Protein AF-A0A924Q052-F1 (afdb_monomer)

pLDDT: mean 95.17, std 2.59, range [86.38, 98.62]

Structure (mmCIF, N/CA/C/O backbone):
data_AF-A0A924Q052-F1
#
_entry.id   AF-A0A924Q052-F1
#
loop_
_atom_site.group_PDB
_atom_site.id
_atom_site.type_symbol
_atom_site.label_atom_id
_atom_site.label_alt_id
_atom_site.label_comp_id
_atom_site.label_asym_id
_atom_site.label_entity_id
_atom_site.label_seq_id
_atom_site.pdbx_PDB_ins_code
_atom_site.Cartn_x
_atom_site.Cartn_y
_atom_site.Cartn_z
_atom_site.occupancy
_atom_site.B_iso_or_equiv
_atom_site.auth_seq_id
_atom_site.auth_comp_id
_atom_site.auth_asym_id
_atom_site.auth_atom_id
_atom_site.pdbx_PDB_model_num
ATOM 1 N N . MET A 1 1 ? -13.239 13.635 24.424 1.00 86.38 1 MET A N 1
ATOM 2 C CA . MET A 1 1 ? -12.981 12.264 23.923 1.00 86.38 1 MET A CA 1
ATOM 3 C C . MET A 1 1 ? -13.469 12.032 22.497 1.00 86.38 1 MET A C 1
ATOM 5 O O . MET A 1 1 ? -12.661 11.592 21.694 1.00 86.38 1 MET A O 1
ATOM 9 N N . ALA A 1 2 ? -14.717 12.370 22.142 1.00 96.69 2 ALA A N 1
ATOM 10 C CA . ALA A 1 2 ? -15.256 12.127 20.792 1.00 96.69 2 ALA A CA 1
ATOM 11 C C . ALA A 1 2 ? -14.404 12.715 19.645 1.00 96.69 2 ALA A C 1
ATOM 13 O O . ALA A 1 2 ? -14.136 12.025 18.670 1.00 96.69 2 ALA A O 1
ATOM 14 N N . LEU A 1 3 ? -13.904 13.949 19.792 1.00 98.12 3 LEU A N 1
ATOM 15 C CA . LEU A 1 3 ? -13.035 14.578 18.789 1.00 98.12 3 LEU A CA 1
ATOM 16 C C . LEU A 1 3 ? -11.731 13.799 18.556 1.00 98.12 3 LEU A C 1
ATOM 18 O O . LEU A 1 3 ? -11.311 13.619 17.418 1.00 98.12 3 LEU A O 1
ATOM 22 N N . ILE A 1 4 ? -11.094 13.331 19.632 1.00 98.19 4 ILE A N 1
ATOM 23 C CA . ILE A 1 4 ? -9.848 12.558 19.547 1.00 98.19 4 ILE A CA 1
ATOM 24 C C . ILE A 1 4 ? -10.122 11.243 18.816 1.00 98.19 4 ILE A C 1
ATOM 26 O O . ILE A 1 4 ? -9.405 10.906 17.881 1.00 98.19 4 ILE A O 1
ATOM 30 N N . ALA A 1 5 ? -11.198 10.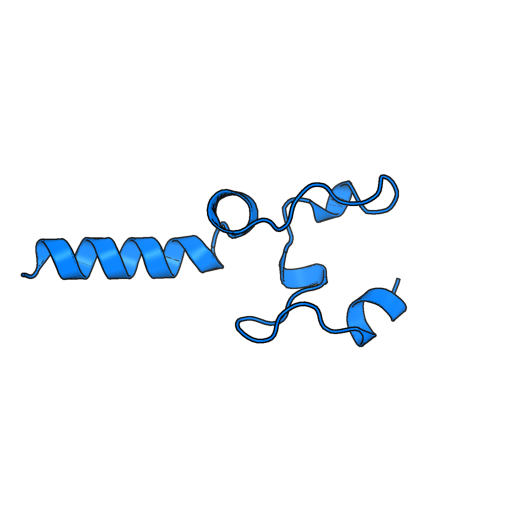544 19.191 1.00 98.50 5 ALA A N 1
ATOM 31 C CA . ALA A 1 5 ? -11.598 9.304 18.534 1.00 98.50 5 ALA A CA 1
ATOM 32 C C . ALA A 1 5 ? -11.857 9.511 17.033 1.00 98.50 5 ALA A C 1
ATOM 34 O O . ALA A 1 5 ? -11.343 8.748 16.222 1.00 98.50 5 ALA A O 1
ATOM 35 N N . ALA A 1 6 ? -12.571 10.577 16.655 1.00 98.50 6 ALA A N 1
ATOM 36 C CA . ALA A 1 6 ? -12.818 10.906 15.253 1.00 98.50 6 ALA A CA 1
ATOM 37 C C . ALA A 1 6 ? -11.514 11.137 14.472 1.00 98.50 6 ALA A C 1
ATOM 39 O O . ALA A 1 6 ? -11.348 10.587 13.388 1.00 98.50 6 ALA A O 1
ATOM 40 N N . ASN A 1 7 ? -10.559 11.883 15.036 1.00 98.50 7 ASN A N 1
ATOM 41 C CA . ASN A 1 7 ? -9.264 12.104 14.388 1.00 98.50 7 ASN A CA 1
ATOM 42 C C . ASN A 1 7 ? -8.480 10.800 14.206 1.00 98.50 7 ASN A C 1
ATOM 44 O O . ASN A 1 7 ? -7.943 10.562 13.128 1.00 98.50 7 ASN A O 1
ATOM 48 N N . LEU A 1 8 ? -8.440 9.940 15.227 1.00 98.50 8 LEU A N 1
ATOM 49 C CA . LEU A 1 8 ? -7.744 8.655 15.138 1.00 98.50 8 LEU A CA 1
ATOM 50 C C . LEU A 1 8 ? -8.370 7.745 14.079 1.00 98.50 8 LEU A C 1
ATOM 52 O O . LEU A 1 8 ? -7.642 7.150 13.291 1.00 98.50 8 LEU A O 1
ATOM 56 N N . VAL A 1 9 ? -9.702 7.682 14.012 1.00 98.62 9 VAL A N 1
ATOM 57 C CA . VAL A 1 9 ? -10.407 6.922 12.968 1.00 98.62 9 VAL A CA 1
ATOM 58 C C . VAL A 1 9 ? -10.058 7.458 11.580 1.00 98.62 9 VAL A C 1
ATOM 60 O O . VAL A 1 9 ? -9.730 6.670 10.694 1.00 98.62 9 VAL A O 1
ATOM 63 N N . THR A 1 10 ? -10.053 8.781 11.397 1.00 98.38 10 THR A N 1
ATOM 64 C CA . THR A 1 10 ? -9.658 9.402 10.127 1.00 98.38 10 THR A CA 1
ATOM 65 C C . THR A 1 10 ? -8.217 9.059 9.757 1.00 98.38 10 THR A C 1
ATOM 67 O O . THR A 1 10 ? -7.965 8.653 8.627 1.00 98.38 10 THR A O 1
ATOM 70 N N . LEU A 1 11 ? -7.271 9.162 10.695 1.00 98.31 11 LEU A N 1
ATOM 71 C CA . LEU A 1 11 ? -5.869 8.820 10.443 1.00 98.31 11 LEU A CA 1
ATOM 72 C C . LEU A 1 11 ? -5.704 7.345 10.070 1.00 98.31 11 LEU A C 1
ATOM 74 O O . LEU A 1 11 ? -5.019 7.042 9.097 1.00 98.31 11 LEU A O 1
ATOM 78 N N . VAL A 1 12 ? -6.371 6.437 10.787 1.00 97.62 12 VAL A N 1
ATOM 79 C CA . VAL A 1 12 ? -6.355 5.003 10.464 1.00 97.62 12 VAL A CA 1
ATOM 80 C C . VAL A 1 12 ? -6.907 4.763 9.059 1.00 97.62 12 VAL A C 1
ATOM 82 O O . VAL A 1 12 ? -6.286 4.037 8.290 1.00 97.62 12 VAL A O 1
ATOM 85 N N . ALA A 1 13 ? -8.018 5.400 8.683 1.00 98.19 13 ALA A N 1
ATOM 86 C CA . ALA A 1 13 ? -8.580 5.265 7.340 1.00 98.19 13 ALA A CA 1
ATOM 87 C C . ALA A 1 13 ? -7.625 5.788 6.252 1.00 98.19 13 ALA A C 1
ATOM 89 O O . ALA A 1 13 ? -7.428 5.131 5.226 1.00 98.19 13 ALA A O 1
ATOM 90 N N . LEU A 1 14 ? -6.990 6.940 6.485 1.00 98.12 14 LEU A N 1
ATOM 91 C CA . LEU A 1 14 ? -6.053 7.540 5.536 1.00 98.12 14 LEU A CA 1
ATOM 92 C C . LEU A 1 14 ? -4.810 6.671 5.308 1.00 98.12 14 LEU A C 1
ATOM 94 O O . LEU A 1 14 ? -4.337 6.615 4.175 1.00 98.12 14 LEU A O 1
ATOM 98 N N . VAL A 1 15 ? -4.329 5.941 6.324 1.00 97.06 15 VAL A N 1
ATOM 99 C CA . VAL A 1 15 ? -3.171 5.036 6.180 1.00 97.06 15 VAL A CA 1
ATOM 100 C C . VAL A 1 15 ? -3.417 3.978 5.102 1.00 97.06 15 VAL A C 1
ATOM 102 O O . VAL A 1 15 ? -2.492 3.623 4.376 1.00 97.06 15 VAL A O 1
ATOM 105 N N . PHE A 1 16 ? -4.656 3.503 4.953 1.00 95.94 16 PHE A N 1
ATOM 106 C CA . PHE A 1 16 ? -5.010 2.519 3.926 1.00 95.94 16 PHE A CA 1
ATOM 107 C C . PHE A 1 16 ? -5.453 3.153 2.605 1.00 95.94 16 PHE A C 1
ATOM 109 O O . PHE A 1 16 ? -5.241 2.552 1.557 1.00 95.94 16 PHE A O 1
ATOM 116 N N . ALA A 1 17 ? -6.044 4.350 2.625 1.00 96.56 17 ALA A N 1
ATOM 117 C CA . ALA A 1 17 ? -6.486 5.034 1.406 1.00 96.56 17 ALA A CA 1
ATOM 118 C C . ALA A 1 17 ? -5.331 5.706 0.641 1.00 96.56 17 ALA A C 1
ATOM 120 O O . ALA A 1 17 ? -5.311 5.691 -0.588 1.00 96.56 17 ALA A O 1
ATOM 121 N N . TYR A 1 18 ? -4.356 6.268 1.361 1.00 96.94 18 TYR A N 1
ATOM 122 C CA . TYR A 1 18 ? -3.211 6.994 0.800 1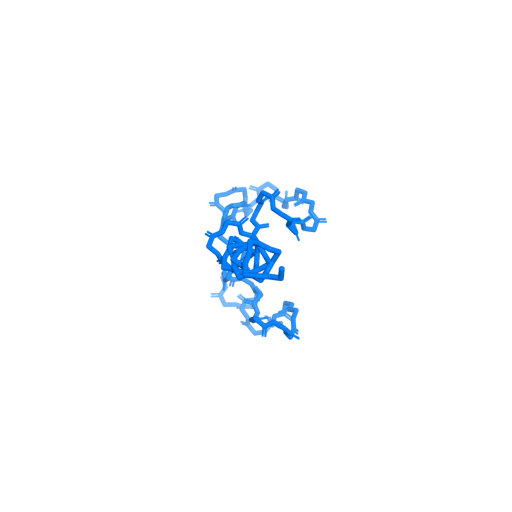.00 96.94 18 TYR A CA 1
ATOM 123 C C . TYR A 1 18 ? -1.880 6.530 1.417 1.00 96.94 18 TYR A C 1
ATOM 125 O O . TYR A 1 18 ? -1.111 7.350 1.932 1.00 96.94 18 TYR A O 1
ATOM 133 N N . PRO A 1 19 ? -1.557 5.222 1.359 1.00 95.69 19 P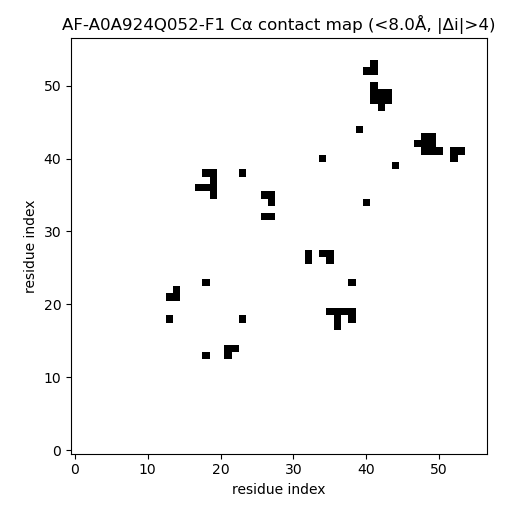RO A N 1
ATOM 134 C CA . PRO A 1 19 ? -0.364 4.676 2.006 1.00 95.69 19 PRO A CA 1
ATOM 135 C C . PRO A 1 19 ? 0.928 5.320 1.491 1.00 95.69 19 PRO A C 1
ATOM 137 O O . PRO A 1 19 ? 1.853 5.537 2.269 1.00 95.69 19 PRO A O 1
ATOM 140 N N . HIS A 1 20 ? 0.977 5.720 0.217 1.00 95.56 20 HIS A N 1
ATOM 141 C CA . HIS A 1 20 ? 2.142 6.380 -0.375 1.00 95.56 20 HIS A CA 1
ATOM 142 C C . HIS A 1 20 ? 2.466 7.754 0.248 1.00 95.56 20 HIS A C 1
ATOM 144 O O . HIS A 1 20 ? 3.618 8.177 0.198 1.00 95.56 20 HIS A O 1
ATOM 150 N N . LEU A 1 21 ? 1.488 8.436 0.861 1.00 96.56 21 LEU A N 1
ATOM 151 C CA . LEU A 1 21 ? 1.698 9.710 1.565 1.00 96.56 21 LEU A CA 1
ATOM 152 C C . LEU A 1 21 ? 1.967 9.535 3.063 1.00 96.56 21 LEU A C 1
ATOM 154 O O . LEU A 1 21 ? 2.460 10.462 3.698 1.00 96.56 21 LEU A O 1
ATOM 158 N N . MET A 1 22 ? 1.620 8.381 3.637 1.00 96.38 22 MET A N 1
ATOM 159 C CA . MET A 1 22 ? 1.682 8.168 5.088 1.00 96.38 22 MET A CA 1
ATOM 160 C C . MET A 1 22 ? 2.794 7.212 5.518 1.00 96.38 22 MET A C 1
ATOM 162 O O . MET A 1 22 ? 3.431 7.447 6.540 1.00 96.38 22 MET A O 1
ATOM 166 N N . VAL A 1 23 ? 3.014 6.129 4.767 1.00 93.62 23 VAL A N 1
ATOM 167 C CA . VAL A 1 23 ? 3.848 4.983 5.176 1.00 93.62 23 VAL A CA 1
ATOM 168 C C . VAL A 1 23 ? 4.700 4.410 4.033 1.00 93.62 23 VAL A C 1
ATOM 170 O O . VAL A 1 23 ? 5.108 3.250 4.087 1.00 93.62 23 VAL A O 1
ATOM 173 N N . SER A 1 24 ? 4.965 5.192 2.981 1.00 93.12 24 SER A N 1
ATOM 174 C CA . SER A 1 24 ? 5.789 4.738 1.853 1.00 93.12 24 SER A CA 1
ATOM 175 C C . SER A 1 24 ? 7.195 4.309 2.311 1.00 93.12 24 SER A C 1
ATOM 177 O O . SER A 1 24 ? 7.853 5.079 3.015 1.00 93.12 24 SER A O 1
ATOM 179 N N . PRO A 1 25 ? 7.697 3.125 1.899 1.00 87.75 25 PRO A N 1
ATOM 180 C CA . PRO A 1 25 ? 9.024 2.638 2.284 1.00 87.75 25 PRO A CA 1
ATOM 181 C C . PRO A 1 25 ? 10.176 3.329 1.533 1.00 87.75 25 PRO A C 1
ATOM 183 O O . PRO A 1 25 ? 11.340 3.037 1.798 1.00 87.75 25 PRO A O 1
ATOM 186 N N . GLY A 1 26 ? 9.869 4.229 0.595 1.00 90.88 26 GLY A N 1
ATOM 187 C CA . GLY A 1 26 ? 10.848 4.943 -0.219 1.00 90.88 26 GLY A CA 1
ATOM 188 C C . GLY A 1 26 ? 10.566 4.820 -1.713 1.00 90.88 26 GLY A C 1
ATOM 189 O O . GLY A 1 26 ? 9.521 4.330 -2.138 1.00 90.88 26 GLY A O 1
ATOM 190 N N . ALA A 1 27 ? 11.508 5.300 -2.522 1.00 94.12 27 ALA A N 1
ATOM 191 C CA . ALA A 1 27 ? 11.394 5.249 -3.973 1.00 94.12 27 ALA A CA 1
ATOM 192 C C . ALA A 1 27 ? 11.571 3.819 -4.506 1.00 94.12 27 ALA A C 1
ATOM 194 O O . ALA A 1 27 ? 12.432 3.067 -4.048 1.00 94.12 27 ALA A O 1
ATOM 195 N N . LEU A 1 28 ? 10.773 3.471 -5.516 1.00 93.62 28 LEU A N 1
ATOM 196 C CA . LEU A 1 28 ? 10.903 2.217 -6.251 1.00 93.62 28 LEU A CA 1
ATOM 197 C C . LEU A 1 28 ? 12.044 2.286 -7.272 1.00 93.62 28 LEU A C 1
ATOM 199 O O . LEU A 1 28 ? 12.492 3.358 -7.682 1.00 93.62 28 LEU A O 1
ATOM 203 N N . MET A 1 29 ? 12.475 1.112 -7.733 1.00 94.44 29 MET A N 1
ATOM 204 C CA . MET A 1 29 ? 13.366 0.995 -8.886 1.00 94.44 29 MET A CA 1
ATOM 205 C C . MET A 1 29 ? 12.714 1.601 -10.142 1.00 94.44 29 MET A C 1
ATOM 207 O O . MET A 1 29 ? 11.494 1.496 -10.282 1.00 94.44 29 MET A O 1
ATOM 211 N N . PRO A 1 30 ? 13.491 2.122 -11.113 1.00 96.25 30 PRO A N 1
ATOM 212 C CA . PRO A 1 30 ? 12.937 2.755 -12.314 1.00 96.25 30 PRO A CA 1
ATOM 213 C C . PRO A 1 30 ? 11.934 1.886 -13.084 1.00 96.25 30 PRO A C 1
ATOM 215 O O . PRO A 1 30 ? 10.916 2.393 -13.543 1.00 96.25 30 PRO A O 1
ATOM 218 N N . ALA A 1 31 ? 12.175 0.571 -13.157 1.00 95.44 31 ALA A N 1
ATOM 219 C CA . ALA A 1 31 ? 11.281 -0.386 -13.815 1.00 95.44 31 ALA A CA 1
ATOM 220 C C . ALA A 1 31 ? 9.859 -0.418 -13.216 1.00 95.44 31 ALA A C 1
ATOM 222 O O . ALA A 1 31 ? 8.903 -0.724 -13.917 1.00 95.44 31 ALA A O 1
ATOM 223 N N . HIS A 1 32 ? 9.714 -0.053 -11.941 1.00 96.31 32 HIS A N 1
ATOM 224 C CA . HIS A 1 32 ? 8.452 -0.069 -11.202 1.00 96.31 32 HIS A CA 1
ATOM 225 C C . HIS A 1 32 ? 7.969 1.337 -10.822 1.00 96.31 32 HIS A C 1
ATOM 227 O O . HIS A 1 32 ? 7.081 1.474 -9.987 1.00 96.31 32 HIS A O 1
ATOM 233 N N . ALA A 1 33 ? 8.510 2.399 -11.430 1.00 95.75 33 ALA A N 1
ATOM 234 C CA . ALA A 1 33 ? 8.146 3.777 -11.087 1.00 95.75 33 ALA A CA 1
ATOM 235 C C . ALA A 1 33 ? 6.635 4.059 -11.227 1.00 95.75 33 ALA A C 1
ATOM 237 O O . ALA A 1 33 ? 6.081 4.844 -10.461 1.00 95.75 33 ALA A O 1
ATOM 238 N N . ALA A 1 34 ? 5.953 3.375 -12.152 1.00 96.25 34 ALA A N 1
ATOM 239 C CA . ALA A 1 34 ? 4.506 3.489 -12.341 1.00 96.25 34 ALA A CA 1
ATOM 240 C C . ALA A 1 34 ? 3.678 2.980 -11.141 1.00 96.25 34 ALA A C 1
ATOM 242 O O . ALA A 1 34 ? 2.530 3.382 -10.985 1.00 96.25 34 ALA A O 1
ATOM 243 N N . LEU A 1 35 ? 4.255 2.134 -10.280 1.00 95.62 35 LEU A N 1
ATOM 244 C CA . LEU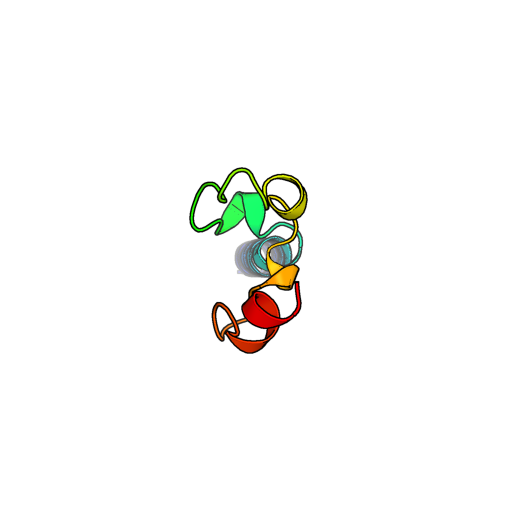 A 1 35 ? 3.603 1.561 -9.095 1.00 95.62 35 LEU A CA 1
ATOM 245 C C . LEU A 1 35 ? 3.821 2.406 -7.829 1.00 95.62 35 LEU A C 1
ATOM 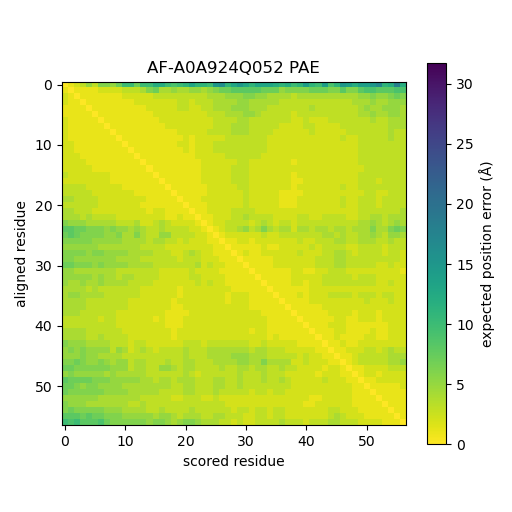247 O O . LEU A 1 35 ? 3.391 2.013 -6.749 1.00 95.62 35 LEU A O 1
ATOM 251 N N . ALA A 1 36 ? 4.487 3.564 -7.925 1.00 95.38 36 ALA A N 1
ATOM 252 C CA . ALA A 1 36 ? 4.924 4.348 -6.763 1.00 95.38 36 ALA A CA 1
ATOM 253 C C . ALA A 1 36 ? 3.791 4.770 -5.809 1.00 95.38 36 ALA A C 1
ATOM 255 O O . ALA A 1 36 ? 4.044 5.031 -4.633 1.00 95.38 36 ALA A O 1
ATOM 256 N N . THR A 1 37 ? 2.551 4.830 -6.293 1.00 95.94 37 THR A N 1
ATOM 257 C CA . THR A 1 37 ? 1.367 5.170 -5.491 1.00 95.94 37 THR A CA 1
ATOM 258 C C . THR A 1 37 ? 0.478 3.971 -5.163 1.00 95.94 37 THR A C 1
ATOM 260 O O . THR A 1 37 ? -0.419 4.103 -4.327 1.00 95.94 37 THR A O 1
ATOM 263 N N . ASP A 1 38 ? 0.746 2.803 -5.753 1.00 96.06 38 ASP A N 1
ATOM 264 C CA . ASP A 1 38 ? 0.009 1.562 -5.524 1.00 96.06 38 ASP A CA 1
ATOM 265 C C . ASP A 1 38 ? 0.793 0.626 -4.597 1.00 96.06 38 ASP A C 1
ATOM 267 O O . ASP A 1 38 ? 1.400 -0.368 -5.001 1.00 96.06 38 ASP A O 1
ATOM 271 N N . CYS A 1 39 ? 0.778 0.940 -3.301 1.00 94.50 39 CYS A N 1
ATOM 272 C CA . CYS A 1 39 ? 1.460 0.121 -2.301 1.00 94.50 39 CYS A CA 1
ATOM 273 C C . CYS A 1 39 ? 0.911 -1.318 -2.243 1.00 94.50 39 CYS A C 1
ATOM 275 O O . CYS A 1 39 ? 1.646 -2.236 -1.866 1.00 94.50 39 CYS A O 1
ATOM 277 N N . PHE A 1 40 ? -0.353 -1.536 -2.623 1.00 95.12 40 PHE A N 1
ATOM 278 C CA . PHE A 1 40 ? -0.999 -2.848 -2.562 1.00 95.12 40 PHE A CA 1
ATOM 279 C C . PHE A 1 40 ? -0.673 -3.744 -3.756 1.00 95.12 40 PHE A C 1
ATOM 281 O O . PHE A 1 40 ? -0.970 -4.941 -3.689 1.00 95.12 40 PHE A O 1
ATOM 288 N N . ALA A 1 41 ? 0.014 -3.224 -4.777 1.00 95.81 41 ALA A N 1
ATOM 289 C CA . ALA A 1 41 ? 0.619 -4.039 -5.826 1.00 95.81 41 ALA A CA 1
ATOM 290 C C . ALA A 1 41 ? 1.628 -5.049 -5.260 1.00 95.81 41 ALA A C 1
ATOM 292 O O . ALA A 1 41 ? 1.705 -6.176 -5.741 1.00 95.81 41 ALA A O 1
ATOM 293 N N . CYS A 1 42 ? 2.343 -4.680 -4.187 1.00 95.25 42 CYS A N 1
ATOM 294 C CA . CYS A 1 42 ? 3.323 -5.545 -3.522 1.00 95.25 42 CYS A CA 1
ATOM 295 C C . CY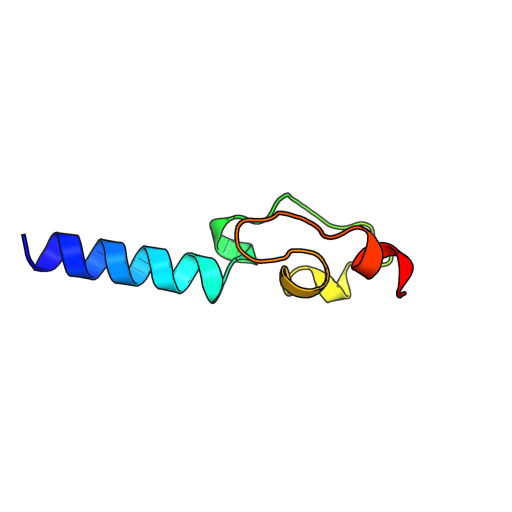S A 1 42 ? 2.903 -5.915 -2.091 1.00 95.25 42 CYS A C 1
ATOM 297 O O . CYS A 1 42 ? 3.035 -7.073 -1.687 1.00 95.25 42 CYS A O 1
ATOM 299 N N . HIS A 1 43 ? 2.355 -4.971 -1.319 1.00 94.75 43 HIS A N 1
ATOM 300 C CA . HIS A 1 43 ? 2.081 -5.162 0.106 1.00 94.75 43 HIS A CA 1
ATOM 301 C C . HIS A 1 43 ? 0.695 -5.737 0.394 1.00 94.75 43 HIS A C 1
A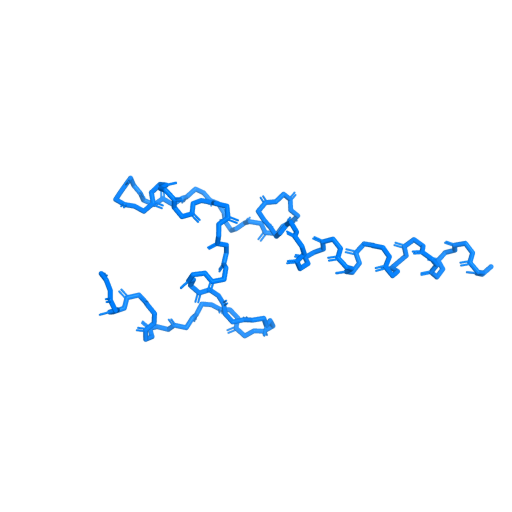TOM 303 O O . HIS A 1 43 ? -0.320 -5.266 -0.119 1.00 94.75 43 HIS A O 1
ATOM 309 N N . ALA A 1 44 ? 0.648 -6.749 1.256 1.00 93.38 44 ALA A N 1
ATOM 310 C CA . ALA A 1 44 ? -0.570 -7.174 1.924 1.00 93.38 44 ALA A CA 1
ATOM 311 C C . ALA A 1 44 ? -0.770 -6.314 3.190 1.00 93.38 44 ALA A C 1
ATOM 313 O O . ALA A 1 44 ? 0.200 -6.095 3.930 1.00 93.38 44 ALA A O 1
ATOM 314 N N . PRO A 1 45 ? -1.994 -5.818 3.466 1.00 90.81 45 PRO A N 1
ATOM 315 C CA . PRO A 1 45 ? -2.262 -5.025 4.662 1.00 90.81 45 PRO A CA 1
ATOM 316 C C . PRO A 1 45 ? -1.766 -5.743 5.920 1.00 90.81 45 PRO A C 1
ATOM 318 O O . PRO A 1 45 ? -2.070 -6.915 6.112 1.00 90.81 45 PRO A O 1
ATOM 321 N N . LEU A 1 46 ? -0.989 -5.047 6.756 1.00 91.75 46 LEU A N 1
ATOM 322 C CA . LEU A 1 46 ? -0.420 -5.557 8.018 1.00 91.75 46 LEU A CA 1
ATOM 323 C C . LEU A 1 46 ? 0.580 -6.729 7.899 1.00 91.75 46 LEU A C 1
ATOM 325 O O . LEU A 1 46 ? 1.124 -7.154 8.913 1.00 91.75 46 LEU A O 1
ATOM 329 N N . HIS A 1 47 ? 0.874 -7.218 6.692 1.00 92.12 47 HIS A N 1
ATOM 330 C CA . HIS A 1 47 ? 1.760 -8.369 6.460 1.00 92.12 47 HIS A CA 1
ATOM 331 C C . HIS A 1 47 ? 2.997 -8.040 5.608 1.00 92.12 47 HIS A C 1
ATOM 333 O O . HIS A 1 47 ? 3.802 -8.922 5.318 1.00 92.12 47 HIS A O 1
ATOM 339 N N . GLY A 1 48 ? 3.189 -6.770 5.237 1.00 91.56 48 GLY A N 1
ATOM 340 C CA . GLY A 1 48 ? 4.336 -6.341 4.435 1.00 91.56 48 GLY A CA 1
ATOM 341 C C . GLY A 1 48 ? 4.237 -6.798 2.976 1.00 91.56 48 GLY A C 1
ATOM 342 O O . GLY A 1 48 ? 3.149 -7.081 2.480 1.00 91.56 48 GLY A O 1
ATOM 343 N N . ALA A 1 49 ? 5.364 -6.814 2.263 1.00 93.75 49 ALA A N 1
ATOM 344 C CA . ALA A 1 49 ? 5.413 -7.236 0.863 1.00 93.75 49 ALA A CA 1
ATOM 345 C C . ALA A 1 49 ? 5.256 -8.759 0.746 1.00 93.75 49 ALA A C 1
ATOM 347 O O . ALA A 1 49 ? 5.929 -9.506 1.455 1.00 93.75 49 ALA A O 1
ATOM 348 N N . ALA A 1 50 ? 4.400 -9.225 -0.166 1.00 93.81 50 ALA A N 1
ATOM 349 C CA . ALA A 1 50 ? 4.242 -10.650 -0.444 1.00 93.81 50 ALA A CA 1
ATOM 350 C C . ALA A 1 50 ? 5.162 -11.061 -1.612 1.00 93.81 50 ALA A C 1
ATOM 352 O O . ALA A 1 50 ? 4.938 -10.597 -2.732 1.00 93.81 50 ALA A O 1
ATOM 353 N N . PRO A 1 51 ? 6.146 -11.962 -1.410 1.00 92.88 51 PRO A N 1
ATOM 354 C CA . PRO A 1 51 ? 7.121 -12.318 -2.449 1.00 92.88 51 PRO A CA 1
ATOM 355 C C . PRO A 1 51 ? 6.494 -12.815 -3.757 1.00 92.88 51 PRO A C 1
ATOM 357 O O . PRO A 1 51 ? 7.003 -12.529 -4.835 1.00 92.88 51 PRO A O 1
ATOM 360 N N . ALA A 1 52 ? 5.355 -13.508 -3.673 1.00 95.38 52 ALA A N 1
ATOM 361 C CA . ALA A 1 52 ? 4.634 -14.016 -4.839 1.00 95.38 52 ALA A CA 1
ATOM 362 C C . ALA A 1 52 ? 4.184 -12.911 -5.813 1.00 95.38 52 ALA A C 1
ATOM 364 O O . ALA A 1 52 ? 4.087 -13.168 -7.007 1.00 95.38 52 ALA A O 1
ATOM 365 N N . ARG A 1 53 ? 3.935 -11.685 -5.328 1.00 94.81 53 ARG A N 1
ATOM 366 C CA . ARG A 1 53 ? 3.557 -10.544 -6.177 1.00 94.81 53 ARG A CA 1
ATOM 367 C C . ARG A 1 53 ? 4.743 -10.006 -6.967 1.00 94.81 53 ARG A C 1
ATOM 369 O O . ARG A 1 53 ? 4.587 -9.675 -8.131 1.00 94.81 53 ARG A O 1
ATOM 376 N N . CYS A 1 54 ? 5.931 -10.001 -6.365 1.00 9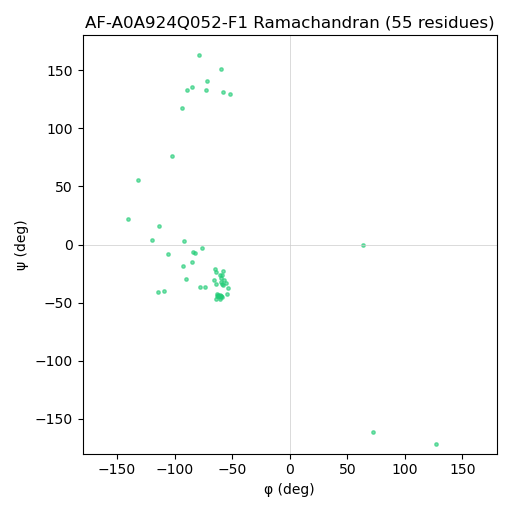2.94 54 CYS A N 1
ATOM 377 C CA . CYS A 1 54 ? 7.163 -9.5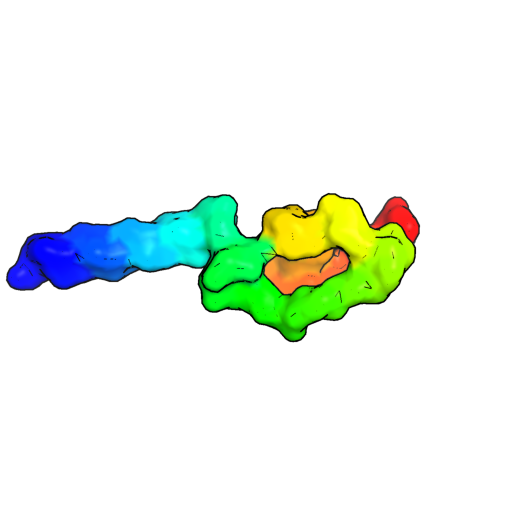90 -7.038 1.00 92.94 54 CYS A CA 1
ATOM 378 C C . CYS A 1 54 ? 7.556 -10.543 -8.174 1.00 92.94 54 CYS A C 1
ATOM 380 O O . CYS A 1 54 ? 8.200 -10.124 -9.120 1.00 92.94 54 CYS A O 1
ATOM 382 N N . LEU A 1 55 ? 7.210 -11.829 -8.060 1.00 95.19 55 LEU A N 1
ATOM 383 C CA . LEU A 1 55 ? 7.496 -12.840 -9.085 1.00 95.19 55 LEU A CA 1
ATOM 384 C C . LEU A 1 55 ? 6.438 -12.882 -10.201 1.00 95.19 55 LEU A C 1
ATOM 386 O O . LEU A 1 55 ? 6.594 -13.644 -11.152 1.00 95.19 55 LEU A O 1
ATOM 390 N N . ALA A 1 56 ? 5.346 -12.124 -10.066 1.00 94.88 56 ALA A N 1
ATOM 391 C CA . ALA A 1 56 ? 4.219 -12.169 -10.993 1.00 94.88 56 ALA A CA 1
ATOM 392 C C . ALA A 1 56 ? 4.400 -11.274 -12.231 1.00 94.88 56 ALA A C 1
ATOM 394 O O . ALA A 1 56 ? 3.646 -11.429 -13.194 1.00 94.88 56 ALA A O 1
ATOM 395 N N . CYS A 1 57 ? 5.358 -10.347 -12.208 1.00 92.00 57 CYS A N 1
ATOM 396 C CA . CYS A 1 57 ? 5.622 -9.379 -13.269 1.00 92.00 57 CYS A CA 1
ATOM 397 C C . CYS A 1 57 ? 7.114 -9.064 -13.378 1.00 92.00 57 CYS A C 1
ATOM 399 O O . CYS A 1 57 ? 7.778 -9.013 -12.319 1.00 92.00 57 CYS A O 1
#

Radius of gyration: 14.16 Å; Cα contacts (8 Å, |Δi|>4): 31; chains: 1; bounding box: 29×29×38 Å

Mean predicted aligned error: 2.78 Å

Secondary structure (DSSP, 8-state):
-HHHHHHHHHHHHHHHHSHHHHS--SPPPGGGGGGTT-GGGTEETTTEE-HHHHT--

Foldseek 3Di:
DVVVVVVVVVVVVCCVVFVLVPPQPDQDDPVCNVCSRVLVCAQDVPHGGDVVSVVPD

Sequence (57 aa):
MALIAANLVTLVALVFAYPHLMVSPGALMPAHAALATDCFACHAPLHGAAPARCLAC

Solvent-accessible surface area (backbone atoms only — not comparable to full-atom values): 3604 Å² total; per-residue (Å²): 108,70,69,60,52,51,51,51,54,51,53,58,51,42,47,73,75,44,32,51,83,69,67,54,94,67,86,63,60,79,95,46,51,91,46,63,70,46,62,66,70,42,30,45,90,98,66,47,67,42,70,72,47,62,74,71,108